Protein AF-A0A7Y2KM89-F1 (afdb_monomer_lite)

Radius of gyration: 25.62 Å; chains: 1; bounding box: 59×31×63 Å

Structure (mmCIF, N/CA/C/O backbone):
data_AF-A0A7Y2KM89-F1
#
_entry.id   AF-A0A7Y2KM89-F1
#
loop_
_atom_site.group_PDB
_atom_site.id
_atom_site.type_symbol
_atom_site.label_atom_id
_atom_site.label_alt_id
_atom_site.label_comp_id
_atom_site.label_asym_id
_atom_site.label_entity_id
_atom_site.label_seq_id
_atom_site.pdbx_PDB_ins_code
_atom_site.Cartn_x
_atom_site.Cartn_y
_atom_site.Cartn_z
_atom_site.occupancy
_atom_site.B_iso_or_equiv
_atom_site.auth_seq_id
_atom_site.auth_comp_id
_atom_site.auth_asym_id
_atom_site.auth_atom_id
_atom_site.pdbx_PDB_model_num
ATOM 1 N N . MET A 1 1 ? -39.948 16.216 44.703 1.00 55.47 1 MET A N 1
ATOM 2 C CA . MET A 1 1 ? -38.813 16.764 43.913 1.00 55.47 1 MET A CA 1
ATOM 3 C C . MET A 1 1 ? -37.621 15.810 43.711 1.00 55.47 1 MET A C 1
ATOM 5 O O . MET A 1 1 ? -36.882 16.018 42.759 1.00 55.47 1 MET A O 1
ATOM 9 N N . ARG A 1 2 ? -37.413 14.759 44.528 1.00 59.75 2 ARG A N 1
ATOM 10 C CA . ARG A 1 2 ? -36.260 13.828 44.404 1.00 59.75 2 ARG A CA 1
ATOM 11 C C . ARG A 1 2 ? -36.222 12.997 43.107 1.00 59.75 2 ARG A C 1
ATOM 13 O O . ARG A 1 2 ? -35.146 12.748 42.583 1.00 59.75 2 ARG A O 1
ATOM 20 N N . TYR A 1 3 ? -37.387 12.620 42.579 1.00 62.34 3 TYR A N 1
ATOM 21 C CA . TYR A 1 3 ? -37.509 11.746 41.404 1.00 62.34 3 TYR A CA 1
ATOM 22 C C . TYR A 1 3 ? -37.044 12.417 40.099 1.00 62.34 3 TYR A C 1
ATOM 24 O O . TYR A 1 3 ? -36.348 11.809 39.295 1.00 62.34 3 TYR A O 1
ATOM 32 N N . ARG A 1 4 ? -37.340 13.714 39.929 1.00 65.69 4 ARG A N 1
ATOM 33 C CA . ARG A 1 4 ? -36.947 14.486 38.737 1.00 65.69 4 ARG A CA 1
ATOM 34 C C . ARG A 1 4 ? -35.418 14.585 38.597 1.00 65.69 4 ARG A C 1
ATOM 36 O O . ARG A 1 4 ? -34.895 14.381 37.510 1.00 65.69 4 ARG A O 1
ATOM 43 N N . LYS A 1 5 ? -34.711 14.771 39.720 1.00 70.19 5 LYS A N 1
ATOM 44 C CA . LYS A 1 5 ? -33.238 14.809 39.764 1.00 70.19 5 LYS A CA 1
ATOM 45 C C . LYS A 1 5 ? -32.590 13.468 39.392 1.00 70.19 5 LYS A C 1
ATOM 47 O O . LYS A 1 5 ? -31.534 13.459 38.775 1.00 70.19 5 LYS A O 1
ATOM 52 N N . GLN A 1 6 ? -33.208 12.335 39.742 1.00 70.75 6 GLN A N 1
ATOM 53 C CA . GLN A 1 6 ? -32.693 11.019 39.337 1.00 70.75 6 GLN A CA 1
ATOM 54 C C . GLN A 1 6 ? -32.812 10.786 37.830 1.00 70.75 6 GLN A C 1
ATOM 56 O O . GLN A 1 6 ? -31.867 10.298 37.218 1.00 70.75 6 GLN A O 1
ATOM 61 N N . VAL A 1 7 ? -33.939 11.170 37.228 1.00 76.12 7 VAL A N 1
ATOM 62 C CA . VAL A 1 7 ? -34.141 11.037 35.778 1.00 76.12 7 VAL A CA 1
ATOM 63 C C . VAL A 1 7 ? -33.148 11.911 35.002 1.00 76.12 7 VAL A C 1
ATOM 65 O O . VAL A 1 7 ? -32.579 11.458 34.012 1.00 76.12 7 VAL A O 1
ATOM 68 N N . GLU A 1 8 ? -32.867 13.124 35.484 1.00 79.06 8 GLU A N 1
ATOM 69 C CA . GLU A 1 8 ? -31.849 14.008 34.898 1.00 79.06 8 GLU A CA 1
ATOM 70 C C . GLU A 1 8 ? -30.442 13.399 34.962 1.00 79.06 8 GLU A C 1
ATOM 72 O O . GLU A 1 8 ? -29.750 13.361 33.945 1.00 79.06 8 GLU A O 1
ATOM 77 N N . MET A 1 9 ? -30.036 12.848 36.111 1.00 82.12 9 MET A N 1
ATOM 78 C CA . MET A 1 9 ? -28.730 12.187 36.247 1.00 82.12 9 MET A CA 1
ATOM 79 C C . MET A 1 9 ? -28.593 10.969 35.324 1.00 82.12 9 MET A C 1
ATOM 81 O O . MET A 1 9 ? -27.539 10.773 34.723 1.00 82.12 9 MET A O 1
ATOM 85 N N . ILE A 1 10 ? -29.657 10.177 35.163 1.00 82.62 10 ILE A N 1
ATOM 86 C CA . ILE A 1 10 ? -29.666 9.016 34.259 1.00 82.62 10 ILE A CA 1
ATOM 87 C C . ILE A 1 10 ? -29.535 9.459 32.799 1.00 82.62 10 ILE A C 1
ATOM 89 O O . ILE A 1 10 ? -28.789 8.845 32.038 1.00 82.62 10 ILE A O 1
ATOM 93 N N . ASN A 1 11 ? -30.222 10.530 32.401 1.00 83.69 11 ASN A N 1
ATOM 94 C CA . ASN A 1 11 ? -30.121 11.055 31.042 1.00 83.69 11 ASN A CA 1
ATOM 95 C C . ASN A 1 11 ? -28.724 11.614 30.757 1.00 83.69 11 ASN A C 1
ATOM 97 O O . ASN A 1 11 ? -28.160 11.305 29.713 1.00 83.69 11 ASN A O 1
ATOM 101 N N . ILE A 1 12 ? -28.126 12.349 31.700 1.00 86.31 12 ILE A N 1
ATOM 102 C CA . ILE A 1 12 ? -26.747 12.844 31.575 1.00 86.31 12 ILE A CA 1
ATOM 103 C C . ILE A 1 12 ? -25.764 11.673 31.452 1.00 86.31 12 ILE A C 1
ATOM 105 O O . ILE A 1 12 ? -24.924 11.669 30.554 1.00 86.31 12 ILE A O 1
ATOM 109 N N . ALA A 1 13 ? -25.901 10.647 32.298 1.00 84.19 13 ALA A N 1
ATOM 110 C CA . ALA A 1 13 ? -25.053 9.458 32.245 1.00 84.19 13 ALA A CA 1
ATOM 111 C C . ALA A 1 13 ? -25.176 8.717 30.903 1.00 84.19 13 ALA A C 1
ATOM 113 O O . ALA A 1 13 ? -24.169 8.304 30.331 1.00 84.19 13 ALA A O 1
ATOM 114 N N . ARG A 1 14 ? -26.394 8.595 30.360 1.00 86.44 14 ARG A N 1
ATOM 115 C CA . ARG A 1 14 ? -26.628 7.999 29.035 1.00 86.44 14 ARG A CA 1
ATOM 116 C C . ARG A 1 14 ? -25.996 8.821 27.919 1.00 86.44 14 ARG A C 1
ATOM 118 O O . ARG A 1 14 ? -25.337 8.244 27.062 1.00 86.44 14 ARG A O 1
ATOM 125 N N . THR A 1 15 ? -26.144 10.143 27.940 1.00 90.69 15 THR A N 1
ATOM 126 C CA . THR A 1 15 ? -25.540 11.025 26.931 1.00 90.69 15 THR A CA 1
ATOM 127 C C . THR A 1 15 ? -24.016 10.931 26.953 1.00 90.69 15 THR A C 1
ATOM 129 O O . THR A 1 15 ? -23.396 10.824 25.897 1.00 90.69 15 THR A O 1
ATOM 132 N N . LEU A 1 16 ? -23.409 10.894 28.143 1.00 89.94 16 LEU A N 1
ATOM 133 C CA . LEU A 1 16 ? -21.965 10.704 28.295 1.00 89.94 16 LEU A CA 1
ATOM 134 C C . LEU A 1 16 ? -21.506 9.338 27.775 1.00 89.94 16 LEU A C 1
ATOM 136 O O . LEU A 1 16 ? -20.487 9.255 27.092 1.00 89.94 16 LEU A O 1
ATOM 140 N N . LEU A 1 17 ? -22.272 8.278 28.041 1.00 91.31 17 LEU A N 1
ATOM 141 C CA . LEU A 1 17 ? -21.960 6.934 27.561 1.00 91.31 17 LEU A CA 1
ATOM 142 C C . LEU A 1 17 ? -22.028 6.848 26.029 1.00 91.31 17 LEU A C 1
ATOM 144 O O . LEU A 1 17 ? -21.122 6.306 25.400 1.00 91.31 17 LEU A O 1
ATOM 148 N N . VAL A 1 18 ? -23.062 7.430 25.418 1.00 92.50 18 VAL A N 1
ATOM 149 C CA . VAL A 1 18 ? -23.207 7.482 23.954 1.00 92.50 18 VAL A CA 1
ATOM 150 C C . VAL A 1 18 ? -22.073 8.289 23.326 1.00 92.50 18 VAL A C 1
ATOM 152 O O . VAL A 1 18 ? -21.488 7.846 22.339 1.00 92.50 18 VAL A O 1
ATOM 155 N N . ALA A 1 19 ? -21.710 9.430 23.917 1.00 91.75 19 ALA A N 1
ATOM 156 C CA . ALA A 1 19 ? -20.590 10.239 23.446 1.00 91.75 19 ALA A CA 1
ATOM 157 C C . ALA A 1 19 ? -19.256 9.476 23.521 1.00 91.75 19 ALA A C 1
ATOM 159 O O . ALA A 1 19 ? -1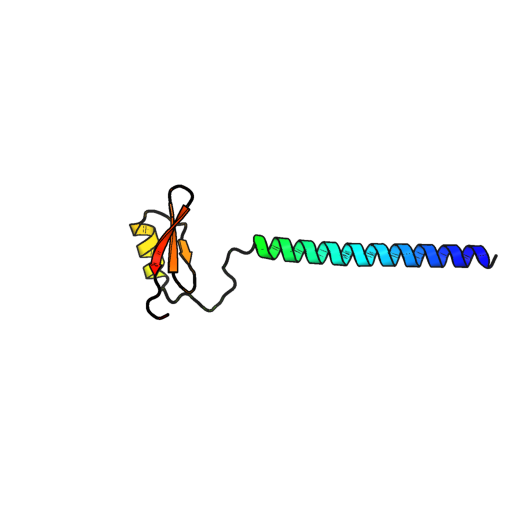8.475 9.524 22.572 1.00 91.75 19 ALA A O 1
ATOM 160 N N . ALA A 1 20 ? -19.010 8.730 24.603 1.00 90.31 20 ALA A N 1
ATOM 161 C CA . ALA A 1 20 ? -17.807 7.912 24.754 1.00 90.31 20 ALA A CA 1
ATOM 162 C C . ALA A 1 20 ? -17.737 6.791 23.705 1.00 90.31 20 ALA A C 1
ATOM 164 O O . ALA A 1 20 ? -16.699 6.598 23.073 1.00 90.31 20 ALA A O 1
ATOM 165 N N . VAL A 1 21 ? -18.848 6.087 23.468 1.00 91.75 21 VAL A N 1
ATOM 166 C CA . VAL A 1 21 ? -18.925 5.040 22.437 1.00 91.75 21 VAL A CA 1
ATOM 167 C C . VAL A 1 21 ? -18.686 5.633 21.048 1.00 91.75 21 VAL A C 1
ATOM 169 O O . VAL A 1 21 ? -17.896 5.085 20.280 1.00 91.75 21 VAL A O 1
ATOM 172 N N . LEU A 1 22 ? -19.295 6.781 20.738 1.00 93.00 22 LEU A N 1
ATOM 173 C CA . LEU A 1 22 ? -19.104 7.468 19.460 1.00 93.00 22 LEU A CA 1
ATOM 174 C C . LEU A 1 22 ? -17.634 7.860 19.237 1.00 93.00 22 LEU A C 1
ATOM 176 O O . LEU A 1 22 ? -17.105 7.658 18.146 1.00 93.00 22 LEU A O 1
ATOM 180 N N . TRP A 1 23 ? -16.957 8.353 20.278 1.00 92.06 23 TRP A N 1
ATOM 181 C CA . TRP A 1 23 ? -15.526 8.667 20.238 1.00 92.06 23 TRP A CA 1
ATOM 182 C C . TRP A 1 23 ? -14.657 7.443 19.938 1.00 92.06 23 TRP A C 1
ATOM 184 O O . TRP A 1 23 ? -13.750 7.523 19.109 1.00 92.06 23 TRP A O 1
ATOM 194 N N . VAL A 1 24 ? -14.947 6.301 20.567 1.00 87.88 24 VAL A N 1
ATOM 195 C CA . VAL A 1 24 ? -14.226 5.044 20.311 1.00 87.88 24 VAL A CA 1
ATOM 196 C C . VAL A 1 24 ? -14.439 4.574 18.871 1.00 87.88 24 VAL A C 1
ATOM 198 O O . VAL A 1 24 ? -13.473 4.204 18.203 1.00 87.88 24 VAL A O 1
ATOM 201 N N . PHE A 1 25 ? -15.671 4.643 18.359 1.00 87.44 25 PHE A N 1
ATOM 202 C CA . PHE A 1 25 ? -15.967 4.314 16.962 1.00 87.44 25 PHE A CA 1
ATOM 203 C C . PHE A 1 25 ? -15.219 5.223 15.983 1.00 87.44 25 PHE A C 1
ATOM 205 O O . PHE A 1 25 ? -14.639 4.731 15.014 1.00 87.44 25 PHE A O 1
ATOM 212 N N . LEU A 1 26 ? -15.178 6.531 16.249 1.00 85.31 26 LEU A N 1
ATOM 213 C CA . LEU A 1 26 ? -14.475 7.490 15.401 1.00 85.31 26 LEU A CA 1
ATOM 214 C C . LEU A 1 26 ? -12.960 7.228 15.391 1.00 85.31 26 LEU A C 1
ATOM 216 O O . LEU A 1 26 ? -12.342 7.219 14.327 1.00 85.31 26 LEU A O 1
ATOM 220 N N . ALA A 1 27 ? -12.371 6.932 16.554 1.00 82.12 27 ALA A N 1
ATOM 221 C CA . ALA A 1 27 ? -10.964 6.558 16.667 1.00 82.12 27 ALA A CA 1
ATOM 222 C C . ALA A 1 27 ? -10.655 5.231 15.951 1.00 82.12 27 ALA A C 1
ATOM 224 O O . ALA A 1 27 ? -9.642 5.121 15.259 1.00 82.12 27 ALA A O 1
ATOM 225 N N . ALA A 1 28 ? -11.520 4.220 16.068 1.00 79.94 28 ALA A N 1
ATOM 226 C CA . ALA A 1 28 ? -11.357 2.942 15.376 1.00 79.94 28 ALA A CA 1
ATOM 227 C C . ALA A 1 28 ? -11.463 3.094 13.850 1.00 79.94 28 ALA A C 1
ATOM 229 O O . ALA A 1 28 ? -10.665 2.509 13.112 1.00 79.94 28 ALA A O 1
ATOM 230 N N . PHE A 1 29 ? -12.402 3.915 13.373 1.00 78.25 29 PHE A N 1
ATOM 231 C CA . PHE A 1 29 ? -12.559 4.212 11.952 1.00 78.25 29 PHE A CA 1
ATOM 232 C C . PHE A 1 29 ? -11.355 4.984 11.407 1.00 78.25 29 PHE A C 1
ATOM 234 O O . PHE A 1 29 ? -10.784 4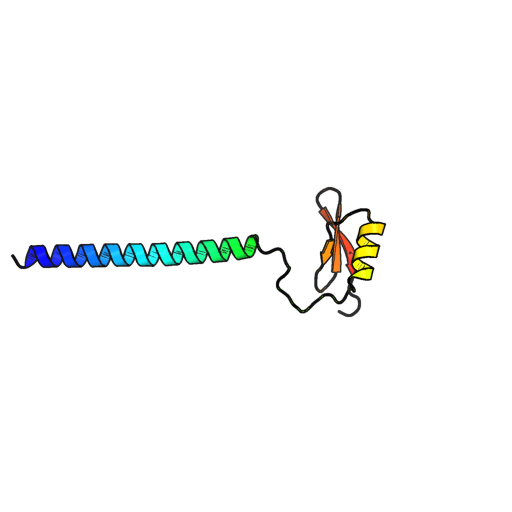.575 10.400 1.00 78.25 29 PHE A O 1
ATOM 241 N N . ALA A 1 30 ? -10.890 6.022 12.109 1.00 72.38 30 ALA A N 1
ATOM 242 C CA . ALA A 1 30 ? -9.685 6.758 11.732 1.00 72.38 30 ALA A CA 1
ATOM 243 C C . ALA A 1 30 ? -8.455 5.837 11.656 1.00 72.38 30 ALA A C 1
ATOM 245 O O . ALA A 1 30 ? -7.738 5.854 10.660 1.00 72.38 30 ALA A O 1
ATOM 246 N N . ASN A 1 31 ? -8.244 4.965 12.647 1.00 68.25 31 ASN A N 1
ATOM 247 C CA . ASN A 1 31 ? -7.147 3.992 12.619 1.00 68.25 31 ASN A CA 1
ATOM 248 C C . ASN A 1 31 ? -7.283 2.966 11.478 1.00 68.25 31 ASN A C 1
ATOM 250 O O . ASN A 1 31 ? -6.282 2.578 10.875 1.00 68.25 31 ASN A O 1
ATOM 254 N N . SER A 1 32 ? -8.507 2.543 11.150 1.00 60.31 32 SER A N 1
ATOM 255 C CA . SER A 1 32 ? -8.771 1.597 10.056 1.00 60.31 32 SER A CA 1
ATOM 256 C C . SER A 1 32 ? -8.545 2.232 8.683 1.00 60.31 32 SER A C 1
ATOM 258 O O . SER A 1 32 ? -7.886 1.637 7.832 1.00 60.31 32 SER A O 1
ATOM 260 N N . VAL A 1 33 ? -9.002 3.473 8.490 1.00 58.50 33 VAL A N 1
ATOM 261 C CA . VAL A 1 33 ? -8.749 4.263 7.277 1.00 58.50 33 VAL A CA 1
ATOM 262 C C . VAL A 1 33 ? -7.260 4.564 7.137 1.00 58.50 33 VAL A C 1
ATOM 264 O O . VAL A 1 33 ? -6.712 4.404 6.050 1.00 58.50 33 VAL A O 1
ATOM 267 N N . VAL A 1 34 ? -6.556 4.898 8.222 1.00 55.62 34 VAL A N 1
ATOM 268 C CA . VAL A 1 34 ? -5.094 5.072 8.212 1.00 55.62 34 VAL A CA 1
ATOM 269 C C . VAL A 1 34 ? -4.382 3.780 7.799 1.00 55.62 34 VAL A C 1
ATOM 271 O O . VAL A 1 34 ? -3.399 3.838 7.066 1.00 55.62 34 VAL A O 1
ATOM 274 N N . LYS A 1 35 ? -4.885 2.604 8.187 1.00 52.88 35 LYS A N 1
ATOM 275 C CA . LYS A 1 35 ? -4.306 1.316 7.774 1.00 52.88 35 LYS A CA 1
ATOM 276 C C . LYS A 1 35 ? -4.446 1.049 6.268 1.00 52.88 35 LYS A C 1
ATOM 278 O O . LYS A 1 35 ? -3.618 0.335 5.717 1.00 52.88 35 LYS A O 1
ATOM 283 N N . TRP A 1 36 ? -5.457 1.619 5.610 1.00 46.91 36 TRP A N 1
ATOM 284 C CA . TRP A 1 36 ? -5.669 1.500 4.158 1.00 46.91 36 TRP A CA 1
ATOM 285 C C . TRP A 1 36 ? -5.026 2.642 3.361 1.00 46.91 36 TRP A C 1
ATOM 287 O O . TRP A 1 36 ? -4.640 2.449 2.213 1.00 46.91 36 TRP A O 1
ATOM 297 N N . SER A 1 37 ? -4.891 3.818 3.978 1.00 47.66 37 SER A N 1
ATOM 298 C CA . SER A 1 37 ? -4.369 5.041 3.352 1.00 47.66 37 SER A CA 1
ATOM 299 C C . SER A 1 37 ? -2.872 5.228 3.543 1.00 47.66 37 SER A C 1
ATOM 301 O O . SER A 1 37 ? -2.295 6.116 2.926 1.00 47.66 37 SER A O 1
ATOM 303 N N . ARG A 1 38 ? -2.229 4.442 4.416 1.00 45.78 38 ARG A N 1
ATOM 304 C CA . ARG A 1 38 ? -0.772 4.399 4.475 1.00 45.78 38 ARG A CA 1
ATOM 305 C C . ARG A 1 38 ? -0.284 3.743 3.181 1.00 45.78 38 ARG A C 1
ATOM 307 O O . ARG A 1 38 ? -0.430 2.525 3.054 1.00 45.78 38 ARG A O 1
ATOM 314 N N . PRO A 1 39 ? 0.340 4.482 2.239 1.00 45.66 39 PRO A N 1
ATOM 315 C CA . PRO A 1 39 ? 1.298 3.824 1.365 1.00 45.66 39 PRO A CA 1
ATOM 316 C C . PRO A 1 39 ? 2.276 3.090 2.287 1.00 45.66 39 PRO A C 1
ATOM 318 O O . PRO A 1 39 ? 2.546 3.558 3.395 1.00 45.66 39 PRO A O 1
ATOM 321 N N . ALA A 1 40 ? 2.754 1.920 1.878 1.00 51.56 40 ALA A N 1
ATOM 322 C CA . ALA A 1 40 ? 3.717 1.105 2.615 1.00 51.56 40 ALA A CA 1
ATOM 323 C C . ALA A 1 40 ? 5.094 1.803 2.730 1.00 51.56 40 ALA A C 1
ATOM 325 O O . ALA A 1 40 ? 6.112 1.296 2.283 1.00 51.56 40 ALA A O 1
ATOM 326 N N . ILE A 1 41 ? 5.112 2.998 3.313 1.00 47.75 41 ILE A N 1
ATOM 327 C CA . ILE A 1 41 ? 6.246 3.865 3.597 1.00 47.75 41 ILE A CA 1
ATOM 328 C C . ILE A 1 41 ? 6.157 4.184 5.096 1.00 47.75 41 ILE A C 1
ATOM 330 O O . ILE A 1 41 ? 6.068 5.321 5.546 1.00 47.75 41 ILE A O 1
ATOM 334 N N . THR A 1 42 ? 6.053 3.145 5.918 1.00 42.16 42 THR A N 1
ATOM 335 C CA . THR A 1 42 ? 6.329 3.249 7.354 1.00 42.16 42 THR A CA 1
ATOM 336 C C . THR A 1 42 ? 7.035 1.975 7.773 1.00 42.16 42 THR A C 1
ATOM 338 O O . THR A 1 42 ? 6.513 1.137 8.497 1.00 42.16 42 THR A O 1
ATOM 341 N N . GLY A 1 43 ? 8.235 1.827 7.231 1.00 38.88 43 GLY A N 1
ATOM 342 C CA . GLY A 1 43 ? 9.219 0.854 7.653 1.00 38.88 43 GLY A CA 1
ATOM 343 C C . GLY A 1 43 ? 10.577 1.429 7.301 1.00 38.88 43 GLY A C 1
ATOM 344 O O . GLY A 1 43 ? 11.025 1.287 6.170 1.00 38.88 43 GLY A O 1
ATOM 345 N N . ASN A 1 44 ? 11.227 2.088 8.260 1.00 46.97 44 ASN A N 1
ATOM 346 C CA . ASN A 1 44 ? 12.635 2.501 8.199 1.00 46.97 44 ASN A CA 1
ATOM 347 C C . ASN A 1 44 ? 13.599 1.290 8.122 1.00 46.97 44 ASN A C 1
ATOM 349 O O . ASN A 1 44 ? 14.667 1.325 8.720 1.00 46.97 44 ASN A O 1
ATOM 353 N N . ALA A 1 45 ? 13.228 0.187 7.465 1.00 46.75 45 ALA A N 1
ATO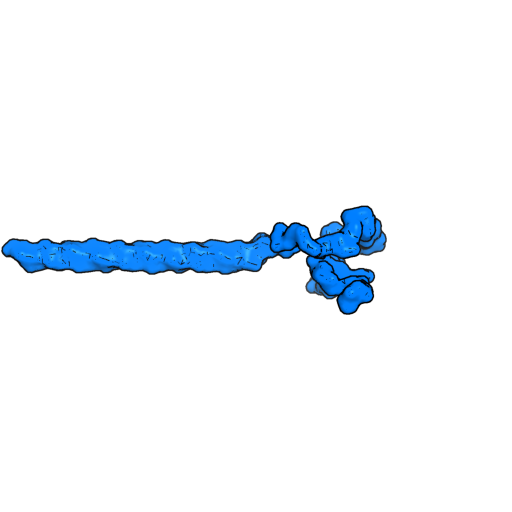M 354 C CA . ALA A 1 45 ? 13.910 -1.088 7.655 1.00 46.75 45 ALA A CA 1
ATOM 355 C C . ALA A 1 45 ? 14.180 -1.912 6.398 1.00 46.75 45 ALA A C 1
ATOM 357 O O . ALA A 1 45 ? 14.976 -2.836 6.505 1.00 46.75 45 ALA A O 1
ATOM 358 N N . VAL A 1 46 ? 13.596 -1.641 5.221 1.00 56.50 46 VAL A N 1
ATOM 359 C CA . VAL A 1 46 ? 13.854 -2.553 4.091 1.00 56.50 46 VAL A CA 1
ATOM 360 C C . VAL A 1 46 ? 13.874 -1.879 2.719 1.00 56.50 46 VAL A C 1
ATOM 362 O O . VAL A 1 46 ? 13.002 -2.088 1.882 1.00 56.50 46 VAL A O 1
ATOM 365 N N . SER A 1 47 ? 14.929 -1.112 2.432 1.00 65.00 47 SER A N 1
ATOM 366 C CA . SER A 1 47 ? 15.395 -0.982 1.045 1.00 65.00 47 SER A CA 1
ATOM 367 C C . SER A 1 47 ? 16.725 -1.719 0.898 1.00 65.00 47 SER A C 1
ATOM 369 O O . SER A 1 47 ? 17.786 -1.126 0.724 1.00 65.00 47 SER A O 1
ATOM 371 N N . TRP A 1 48 ? 16.656 -3.051 0.940 1.00 76.88 48 TRP A N 1
ATOM 372 C CA . TRP A 1 48 ? 17.740 -3.931 0.481 1.00 76.88 48 TRP A CA 1
ATOM 373 C C . TRP A 1 48 ? 18.145 -3.630 -0.985 1.00 76.88 48 TRP A C 1
ATOM 375 O O . TRP A 1 48 ? 19.186 -4.063 -1.472 1.00 76.88 48 TRP A O 1
ATOM 385 N N . VAL A 1 49 ? 17.335 -2.833 -1.693 1.00 73.31 49 VAL A N 1
ATOM 386 C CA . VAL A 1 49 ? 17.628 -2.220 -2.990 1.00 73.31 49 VAL A CA 1
ATOM 387 C C . VAL A 1 49 ? 17.987 -0.744 -2.803 1.00 73.31 49 VAL A C 1
ATOM 389 O O . VAL A 1 49 ? 17.201 0.021 -2.246 1.00 73.31 49 VAL A O 1
ATOM 392 N N . SER A 1 50 ? 19.145 -0.322 -3.319 1.00 82.50 50 SER A N 1
ATOM 393 C CA . SER A 1 50 ? 19.558 1.085 -3.307 1.00 82.50 50 SER A CA 1
ATOM 394 C C . SER A 1 50 ? 18.635 1.975 -4.149 1.00 82.50 50 SER A C 1
ATOM 396 O O . SER A 1 50 ? 18.043 1.538 -5.141 1.00 82.50 50 SER A O 1
ATOM 398 N N . HIS A 1 51 ? 18.558 3.258 -3.791 1.00 81.38 51 HIS A N 1
ATOM 399 C CA . HIS A 1 51 ? 17.742 4.237 -4.514 1.00 81.38 51 HIS A CA 1
ATOM 400 C C . HIS A 1 51 ? 18.128 4.349 -5.999 1.00 81.38 51 HIS A C 1
ATOM 402 O O . HIS A 1 51 ? 17.258 4.377 -6.865 1.00 81.38 51 HIS A O 1
ATOM 408 N N . GLU A 1 52 ? 19.424 4.319 -6.317 1.00 84.44 52 GLU A N 1
ATOM 409 C CA . GLU A 1 52 ? 19.922 4.347 -7.699 1.00 84.44 52 GLU A CA 1
ATOM 410 C C . GLU A 1 52 ? 19.431 3.153 -8.523 1.00 84.44 52 GLU A C 1
ATOM 412 O O . GLU A 1 52 ? 19.070 3.296 -9.693 1.00 84.44 52 GLU A O 1
ATOM 417 N N . LYS A 1 53 ? 19.370 1.969 -7.902 1.00 82.75 53 LYS A N 1
ATOM 418 C CA . LYS A 1 53 ? 18.906 0.747 -8.556 1.00 82.75 53 LYS A CA 1
ATOM 419 C C . LYS A 1 53 ? 17.404 0.793 -8.811 1.00 82.75 53 LYS A C 1
ATOM 421 O O . LYS A 1 53 ? 16.975 0.390 -9.886 1.00 82.75 53 LYS A O 1
ATOM 426 N N . LEU A 1 54 ? 16.620 1.347 -7.886 1.00 83.12 54 LEU A N 1
ATOM 427 C CA . LEU A 1 54 ? 15.192 1.611 -8.102 1.00 83.12 54 LEU A CA 1
ATOM 428 C C . LEU A 1 54 ? 14.974 2.617 -9.235 1.00 83.12 54 LEU A C 1
ATOM 430 O O . LEU A 1 54 ? 14.136 2.388 -10.100 1.00 83.12 54 LEU A O 1
ATOM 434 N N . LEU A 1 55 ? 15.769 3.687 -9.279 1.00 84.75 55 LEU A N 1
ATOM 435 C CA . LEU A 1 55 ? 15.689 4.709 -10.320 1.00 84.75 55 LEU A CA 1
ATOM 436 C C . LEU A 1 55 ? 16.055 4.146 -11.704 1.00 84.75 55 LEU A C 1
ATOM 438 O O . LEU A 1 55 ? 15.397 4.437 -12.701 1.00 84.75 55 LEU A O 1
ATOM 442 N N . SER A 1 56 ? 17.089 3.304 -11.765 1.00 86.06 56 SER A N 1
ATOM 443 C CA . SER A 1 56 ? 17.461 2.563 -12.972 1.00 86.06 56 SER A CA 1
ATOM 444 C C . SER A 1 56 ? 16.333 1.630 -13.424 1.00 86.06 56 SER A C 1
ATOM 446 O O . SER A 1 56 ? 15.996 1.606 -14.605 1.00 86.06 56 SER A O 1
ATOM 448 N N . LEU A 1 57 ? 15.687 0.932 -12.484 1.00 85.69 57 LEU A N 1
ATOM 449 C CA . LEU A 1 57 ? 14.578 0.015 -12.752 1.00 85.69 57 LEU A CA 1
ATOM 450 C C . LEU A 1 57 ? 13.330 0.753 -13.263 1.00 85.69 57 LEU A C 1
ATOM 452 O O . LEU A 1 57 ? 12.721 0.322 -14.241 1.00 85.69 57 LEU A O 1
ATOM 456 N N . ALA A 1 58 ? 12.997 1.894 -12.652 1.00 84.69 58 ALA A N 1
ATOM 457 C CA . ALA A 1 58 ? 11.917 2.776 -13.090 1.00 84.69 58 ALA A CA 1
ATOM 458 C C . ALA A 1 58 ? 12.140 3.254 -14.530 1.00 84.69 58 ALA A C 1
ATOM 460 O O . ALA A 1 58 ? 11.265 3.106 -15.384 1.00 84.69 58 ALA A O 1
ATOM 461 N N . ARG A 1 59 ? 13.354 3.739 -14.832 1.00 87.25 59 ARG A N 1
ATOM 462 C CA . ARG A 1 59 ? 13.743 4.169 -16.185 1.00 87.25 59 ARG A CA 1
ATOM 463 C C . ARG A 1 59 ? 13.708 3.023 -17.190 1.00 87.25 59 ARG A C 1
ATOM 465 O O . ARG A 1 59 ? 13.198 3.201 -18.289 1.00 87.25 59 ARG A O 1
ATOM 472 N N . HIS 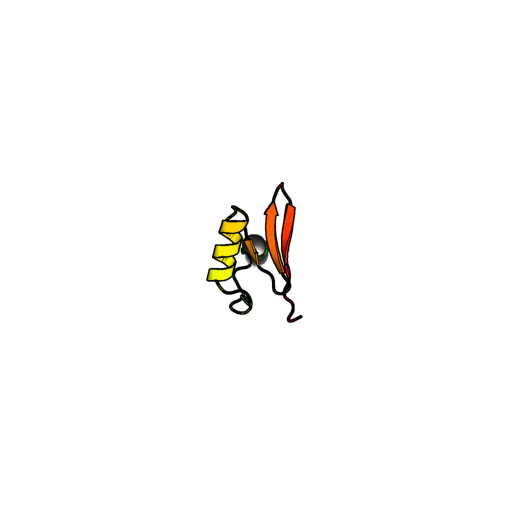A 1 60 ? 14.222 1.853 -16.816 1.00 88.44 60 HIS A N 1
ATOM 473 C CA . HIS A 1 60 ? 14.261 0.681 -17.689 1.00 88.44 60 HIS A CA 1
ATOM 474 C C . HIS A 1 60 ? 12.857 0.179 -18.053 1.00 88.44 60 HIS A C 1
ATOM 476 O O . HIS A 1 60 ? 12.619 -0.227 -19.188 1.00 88.44 60 HIS A O 1
ATOM 482 N N . HIS A 1 61 ? 11.915 0.229 -17.109 1.00 83.69 61 HIS A N 1
ATOM 483 C CA . HIS A 1 61 ? 10.537 -0.205 -17.334 1.00 83.69 61 HIS A CA 1
ATOM 484 C C . HIS A 1 61 ? 9.576 0.921 -17.738 1.00 83.69 61 HIS A C 1
ATOM 486 O O . HIS A 1 61 ? 8.410 0.625 -18.006 1.00 83.69 61 HIS A O 1
ATOM 492 N N . GLY A 1 62 ? 10.047 2.171 -17.802 1.00 86.75 62 GLY A N 1
ATOM 493 C CA . GLY A 1 62 ? 9.248 3.342 -18.164 1.00 86.75 62 GLY A CA 1
ATOM 494 C C . GLY A 1 62 ? 8.102 3.618 -17.189 1.00 86.75 62 GLY A C 1
ATOM 495 O O . GLY A 1 62 ? 7.013 3.986 -17.621 1.00 86.75 62 GLY A O 1
ATOM 496 N N . THR A 1 63 ? 8.303 3.367 -15.893 1.00 82.25 63 THR A N 1
ATOM 497 C CA . THR A 1 63 ? 7.252 3.518 -14.879 1.00 82.25 63 THR A CA 1
ATOM 498 C C . THR A 1 63 ? 7.814 3.984 -13.546 1.00 82.25 63 THR A C 1
ATOM 500 O O . THR A 1 63 ? 8.804 3.445 -13.060 1.00 82.25 63 THR A O 1
ATOM 503 N N . ASP A 1 64 ? 7.130 4.944 -12.928 1.00 77.81 64 ASP A N 1
ATOM 504 C CA . ASP A 1 64 ? 7.449 5.434 -11.583 1.00 77.81 64 ASP A CA 1
ATOM 505 C C . ASP A 1 64 ? 6.695 4.651 -10.491 1.00 77.81 64 ASP A C 1
ATOM 507 O O . ASP A 1 64 ? 6.927 4.827 -9.294 1.00 77.81 64 ASP A O 1
ATOM 511 N N . ALA A 1 65 ? 5.795 3.746 -10.890 1.00 81.56 65 ALA A N 1
ATOM 512 C CA . ALA A 1 65 ? 4.992 2.933 -9.987 1.00 81.56 65 ALA A CA 1
ATOM 513 C C . ALA A 1 65 ? 5.746 1.658 -9.582 1.00 81.56 65 ALA A C 1
ATOM 515 O O . ALA A 1 65 ? 5.471 0.560 -10.080 1.00 81.56 65 ALA A O 1
ATOM 516 N N . LEU A 1 66 ? 6.700 1.820 -8.663 1.00 84.69 66 LEU A N 1
ATOM 517 C CA . LEU A 1 66 ? 7.435 0.728 -8.025 1.00 84.69 66 LEU A CA 1
ATOM 518 C C . LEU A 1 66 ? 6.838 0.393 -6.656 1.00 84.69 66 LEU A C 1
ATOM 520 O O . LEU A 1 66 ? 6.692 1.255 -5.792 1.00 84.69 66 LEU A O 1
ATOM 524 N N . LYS A 1 67 ? 6.546 -0.889 -6.436 1.00 83.88 67 LYS A N 1
ATOM 525 C CA . LYS A 1 67 ? 6.180 -1.445 -5.134 1.00 83.88 67 LYS A CA 1
ATOM 526 C C . LYS A 1 67 ? 7.353 -2.252 -4.599 1.00 83.88 67 LYS A C 1
ATOM 528 O O . LYS A 1 67 ? 7.741 -3.246 -5.205 1.00 83.88 67 LYS A O 1
ATOM 533 N N . ILE A 1 68 ? 7.897 -1.830 -3.465 1.00 83.88 68 ILE A N 1
ATOM 534 C CA . ILE A 1 68 ? 9.044 -2.471 -2.817 1.00 83.88 68 ILE A CA 1
ATOM 535 C C . ILE A 1 68 ? 8.527 -3.246 -1.610 1.00 83.88 68 ILE A C 1
ATOM 537 O O . ILE A 1 68 ? 7.773 -2.713 -0.797 1.00 83.88 68 ILE A O 1
ATOM 541 N N . THR A 1 69 ? 8.911 -4.511 -1.517 1.00 80.62 69 THR A N 1
ATOM 542 C CA . THR A 1 69 ? 8.622 -5.391 -0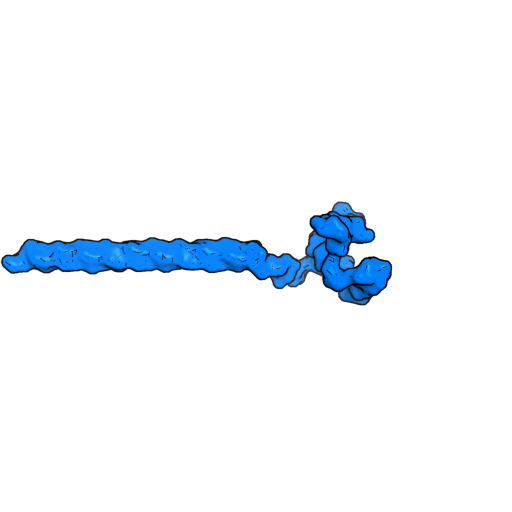.384 1.00 80.62 69 THR A CA 1
ATOM 543 C C . THR A 1 69 ? 9.923 -6.026 0.108 1.00 80.62 69 THR A C 1
ATOM 545 O O . THR A 1 69 ? 10.961 -5.927 -0.552 1.00 80.62 69 THR A O 1
ATOM 548 N N . GLU A 1 70 ? 9.883 -6.699 1.258 1.00 77.50 70 GLU A N 1
ATOM 549 C CA . GLU A 1 70 ? 11.057 -7.401 1.800 1.00 77.50 70 GLU A CA 1
ATOM 550 C C . GLU A 1 70 ? 11.559 -8.509 0.862 1.00 77.50 70 GLU A C 1
ATOM 552 O O . GLU A 1 70 ? 12.756 -8.778 0.798 1.00 77.50 70 GLU A O 1
ATOM 557 N N . LEU A 1 71 ? 10.641 -9.099 0.090 1.00 79.75 71 LEU A N 1
ATOM 558 C CA . LEU A 1 71 ? 10.892 -10.237 -0.791 1.00 79.75 71 LEU A CA 1
ATOM 559 C C . LEU A 1 71 ? 11.149 -9.836 -2.243 1.00 79.75 71 LEU A C 1
ATOM 561 O O . LEU A 1 71 ? 11.870 -10.531 -2.946 1.00 79.75 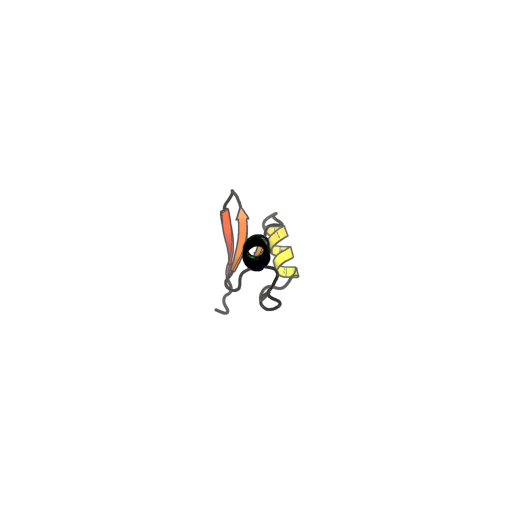71 LEU A O 1
ATOM 565 N N . GLU A 1 72 ? 10.532 -8.763 -2.735 1.00 84.81 72 GLU A N 1
ATOM 566 C CA . GLU A 1 72 ? 10.614 -8.393 -4.149 1.00 84.81 72 GLU A CA 1
ATOM 567 C C . GLU A 1 72 ? 10.241 -6.933 -4.437 1.00 84.81 72 GLU A C 1
ATOM 569 O O . GLU A 1 72 ? 9.527 -6.273 -3.679 1.00 84.81 72 GLU A O 1
ATOM 574 N N . VAL A 1 73 ? 10.702 -6.445 -5.586 1.00 86.56 73 VAL A N 1
ATOM 575 C CA . VAL A 1 73 ? 10.268 -5.207 -6.229 1.00 86.56 73 VAL A CA 1
ATOM 576 C C . VAL A 1 73 ? 9.354 -5.564 -7.393 1.00 86.56 73 VAL A C 1
ATOM 578 O O . VAL A 1 73 ? 9.716 -6.363 -8.260 1.00 86.56 73 VAL A O 1
ATOM 581 N N . SER A 1 74 ? 8.179 -4.946 -7.422 1.00 88.06 74 SER A N 1
ATOM 582 C CA . SER A 1 74 ? 7.173 -5.097 -8.469 1.00 88.06 74 SER A CA 1
ATOM 583 C C . SER A 1 74 ? 6.897 -3.771 -9.174 1.00 88.06 74 SER A C 1
ATOM 585 O O . SER A 1 74 ? 6.948 -2.713 -8.550 1.00 88.06 74 SER A O 1
ATOM 587 N N . ILE A 1 75 ? 6.552 -3.831 -10.459 1.00 89.31 75 ILE A N 1
ATOM 588 C CA . ILE A 1 75 ? 6.077 -2.687 -11.251 1.00 89.31 75 ILE A CA 1
ATOM 589 C C . ILE A 1 75 ? 4.577 -2.801 -11.519 1.00 89.31 75 ILE A C 1
ATOM 591 O O . ILE A 1 75 ? 4.049 -3.907 -11.642 1.00 89.31 75 ILE A O 1
ATOM 595 N N . TRP A 1 76 ? 3.893 -1.668 -11.664 1.00 83.56 76 TRP A N 1
ATOM 596 C CA . TRP A 1 76 ? 2.520 -1.656 -12.170 1.00 83.56 76 TRP A CA 1
ATOM 597 C C . TRP A 1 76 ? 2.511 -1.748 -13.698 1.00 83.56 76 TRP A C 1
ATOM 599 O O . TRP A 1 76 ? 3.075 -0.890 -14.383 1.00 83.56 76 TRP A O 1
ATOM 609 N N . ARG A 1 77 ? 1.867 -2.781 -14.247 1.00 83.94 77 ARG A N 1
ATOM 610 C CA . ARG A 1 77 ? 1.718 -2.975 -15.694 1.00 83.94 77 ARG A CA 1
ATOM 611 C C . ARG A 1 77 ? 0.364 -3.600 -16.009 1.00 83.94 77 ARG A C 1
ATOM 613 O O . ARG A 1 77 ? 0.004 -4.629 -15.448 1.00 83.94 77 ARG A O 1
ATOM 620 N N . SER A 1 78 ? -0.377 -2.984 -16.930 1.00 84.31 78 SER A N 1
ATOM 621 C CA . SER A 1 78 ? -1.652 -3.511 -17.446 1.00 84.31 78 SER A CA 1
ATOM 622 C C . SER A 1 78 ? -2.659 -3.905 -16.353 1.00 84.31 78 SER A C 1
ATOM 624 O O . SER A 1 78 ? -3.316 -4.936 -16.451 1.00 84.31 78 SER A O 1
ATOM 626 N N . GLY A 1 79 ? -2.753 -3.098 -15.291 1.00 86.19 79 GLY A N 1
ATOM 627 C CA . GLY A 1 79 ? -3.686 -3.334 -14.185 1.00 86.19 79 GLY A CA 1
ATOM 628 C C . GLY A 1 79 ? -3.233 -4.377 -13.158 1.00 86.19 79 GLY A C 1
ATOM 629 O O . GLY A 1 79 ? -4.016 -4.712 -12.276 1.00 86.19 79 GLY A O 1
ATOM 630 N N . ASN A 1 80 ? -1.998 -4.880 -13.251 1.00 88.06 80 ASN A N 1
ATOM 631 C CA . ASN A 1 80 ? -1.446 -5.872 -12.331 1.00 88.06 80 ASN A CA 1
ATOM 632 C C . ASN A 1 80 ? -0.056 -5.469 -11.813 1.00 88.06 80 ASN A C 1
ATOM 634 O O . ASN A 1 80 ? 0.701 -4.760 -12.481 1.00 88.06 80 ASN A O 1
ATOM 638 N N . TRP A 1 81 ? 0.295 -5.965 -10.624 1.00 86.19 81 TRP A N 1
ATOM 639 C CA . TRP A 1 81 ? 1.658 -5.894 -10.091 1.00 86.19 81 TRP A CA 1
ATOM 640 C C . TRP A 1 81 ? 2.487 -7.045 -10.658 1.00 86.19 81 TRP A C 1
ATOM 642 O O . TRP A 1 81 ? 2.149 -8.208 -10.451 1.00 86.19 81 TRP A O 1
ATOM 652 N N . VAL A 1 82 ? 3.565 -6.721 -11.370 1.00 86.62 82 VAL A N 1
ATOM 653 C CA . VAL A 1 82 ? 4.473 -7.706 -11.967 1.00 86.62 82 VAL A CA 1
ATOM 654 C C . VAL A 1 82 ? 5.813 -7.661 -11.229 1.00 86.62 82 VAL A C 1
ATOM 656 O O . VAL A 1 82 ? 6.437 -6.596 -11.212 1.00 86.62 82 VAL A O 1
ATOM 659 N N . PRO A 1 83 ? 6.282 -8.775 -10.641 1.00 87.88 83 PRO A N 1
ATOM 660 C CA . PRO A 1 83 ? 7.564 -8.815 -9.950 1.00 87.88 83 PRO A CA 1
ATOM 661 C C . PRO A 1 83 ? 8.714 -8.732 -10.957 1.00 87.88 83 PRO A C 1
ATOM 663 O O . PRO A 1 83 ? 8.771 -9.495 -11.921 1.00 87.88 83 PRO A O 1
ATOM 666 N N . VAL A 1 84 ? 9.637 -7.800 -10.732 1.00 88.50 84 VAL A N 1
ATOM 667 C CA . VAL A 1 84 ? 10.785 -7.535 -11.619 1.00 88.50 84 VAL A CA 1
ATOM 668 C C . VAL A 1 84 ? 12.123 -7.824 -10.956 1.00 88.50 84 VAL A C 1
ATOM 670 O O . VAL A 1 84 ? 13.101 -8.111 -11.641 1.00 88.50 84 VAL A O 1
ATOM 673 N N . LEU A 1 85 ? 12.183 -7.787 -9.626 1.00 85.12 85 LEU A N 1
ATOM 674 C CA . LEU A 1 85 ? 13.400 -8.081 -8.883 1.00 85.12 85 LEU A CA 1
ATOM 675 C C . LEU A 1 85 ? 13.047 -8.833 -7.606 1.00 85.12 85 LEU A C 1
ATOM 677 O O . LEU A 1 85 ? 12.326 -8.302 -6.774 1.00 85.12 85 LEU A O 1
ATOM 681 N N . LYS A 1 86 ? 13.579 -10.039 -7.426 1.00 85.31 86 LYS A N 1
ATOM 682 C CA . LYS A 1 86 ? 13.430 -10.798 -6.178 1.00 85.31 86 LYS A CA 1
ATOM 683 C C . LYS A 1 86 ? 14.637 -10.574 -5.279 1.00 85.31 86 LYS A C 1
ATOM 685 O O . LYS A 1 86 ? 15.765 -10.490 -5.774 1.00 85.31 86 LYS A O 1
ATOM 690 N N . ASN A 1 87 ? 14.389 -10.482 -3.983 1.00 80.56 87 ASN A N 1
ATOM 691 C CA . ASN A 1 87 ? 15.418 -10.540 -2.969 1.00 80.56 87 ASN A CA 1
ATOM 692 C C . ASN A 1 87 ? 15.984 -11.962 -2.963 1.00 80.56 87 ASN A C 1
ATOM 694 O O . ASN A 1 87 ? 15.229 -12.928 -2.939 1.00 80.56 87 ASN A O 1
ATOM 698 N N . LYS A 1 88 ? 17.305 -12.081 -3.080 1.00 71.81 88 LYS A N 1
ATOM 699 C CA . LYS A 1 88 ? 18.009 -13.373 -3.082 1.00 71.81 88 LYS A CA 1
ATOM 700 C C . LYS A 1 88 ? 18.630 -13.698 -1.726 1.00 71.81 88 LYS A C 1
ATOM 702 O O . LYS A 1 88 ? 19.236 -14.752 -1.586 1.00 71.81 88 LYS A O 1
ATOM 707 N N . GLU A 1 89 ? 18.540 -12.773 -0.775 1.00 64.62 89 GLU A N 1
ATOM 708 C CA . GLU A 1 89 ? 19.094 -12.925 0.573 1.00 64.62 89 GLU A CA 1
ATOM 709 C C . GLU A 1 89 ? 18.116 -13.618 1.538 1.00 64.62 89 GLU A C 1
ATOM 711 O O . GLU A 1 89 ? 18.478 -13.866 2.685 1.00 64.62 89 GLU A O 1
ATOM 716 N N . ILE A 1 90 ? 16.901 -13.941 1.073 1.00 57.25 90 ILE A N 1
ATOM 717 C CA . ILE A 1 90 ? 15.829 -14.620 1.817 1.00 57.25 90 ILE A CA 1
ATOM 718 C C . ILE A 1 90 ? 15.474 -15.928 1.111 1.00 57.25 90 ILE A C 1
ATOM 720 O O . ILE A 1 90 ? 15.402 -15.911 -0.141 1.00 57.25 90 ILE A O 1
#

Secondary structure (DSSP, 8-state):
-HHHHHHHHHHHHHHHHHHHHHHHHHHHHHHHHHHHH--S---TT---S-HHHHHHHHHHHT-S-EEE-SSEEEEEETTEEEEEEE-S--

Sequence (90 aa):
MRYRKQVEMINIARTLLVAAVLWVFLAAFANSVVKWSRPAITGNAVSWVSHEKLLSLARHHGTDALKITELEVSIWRSGNWVPVLKNKEI

pLDDT: mean 76.34, std 14.43, range [38.88, 93.0]

Foldseek 3Di:
DVVVVVVVVVVVVVVVVVVVVVVVVVVVVVVVVCVVPDDPPPDPDDPPPDPVRLVVVCVVVVHPAWDDDNFFIWHDDPNDTHTDGGDPVD